Protein AF-0000000072074979 (afdb_homodimer)

Structure (mmCIF, N/CA/C/O backbone):
data_AF-0000000072074979-model_v1
#
loop_
_entity.id
_entity.type
_entity.pdbx_description
1 polymer 'Uncharacterized protein'
#
loop_
_atom_site.group_PDB
_atom_site.id
_atom_site.type_symbol
_atom_site.label_atom_id
_atom_site.label_alt_id
_atom_site.label_comp_id
_atom_site.label_asym_id
_atom_site.label_entity_id
_atom_site.label_seq_id
_atom_site.pdbx_PDB_ins_code
_atom_site.Cartn_x
_atom_site.Cartn_y
_atom_site.Cartn_z
_atom_site.occupancy
_atom_site.B_iso_or_equiv
_atom_site.auth_seq_id
_atom_site.auth_comp_id
_atom_site.auth_asym_id
_atom_site.auth_atom_id
_atom_site.pdbx_PDB_model_num
ATOM 1 N N . MET A 1 1 ? -17.188 6.691 30.625 1 28.88 1 MET A N 1
ATOM 2 C CA . MET A 1 1 ? -17.188 6.203 29.25 1 28.88 1 MET A CA 1
ATOM 3 C C . MET A 1 1 ? -16.266 7.039 28.375 1 28.88 1 MET A C 1
ATOM 5 O O . MET A 1 1 ? -16.344 8.266 28.359 1 28.88 1 MET A O 1
ATOM 9 N N . SER A 1 2 ? -14.969 6.59 28.156 1 29.36 2 SER A N 1
ATOM 10 C CA . SER A 1 2 ? -13.742 7.316 27.859 1 29.36 2 SER A CA 1
ATOM 11 C C . SER A 1 2 ? -13.945 8.289 26.703 1 29.36 2 SER A C 1
ATOM 13 O O . SER A 1 2 ? -14.508 7.918 25.656 1 29.36 2 SER A O 1
ATOM 15 N N . LEU A 1 3 ? -14.141 9.602 26.938 1 30.48 3 LEU A N 1
ATOM 16 C CA . LEU A 1 3 ? -13.922 10.82 26.172 1 30.48 3 LEU A CA 1
ATOM 17 C C . LEU A 1 3 ? -12.789 10.633 25.172 1 30.48 3 LEU A C 1
ATOM 19 O O . LEU A 1 3 ? -11.609 10.609 25.547 1 30.48 3 LEU A O 1
ATOM 23 N N . LEU A 1 4 ? -12.703 9.453 24.531 1 36.72 4 LEU A N 1
ATOM 24 C CA . LEU A 1 4 ? -11.852 9.5 23.344 1 36.72 4 LEU A CA 1
ATOM 25 C C . LEU A 1 4 ? -11.758 10.922 22.797 1 36.72 4 LEU A C 1
ATOM 27 O O . LEU A 1 4 ? -12.734 11.453 22.266 1 36.72 4 LEU A O 1
ATOM 31 N N . THR A 1 5 ? -11.367 11.891 23.625 1 35.44 5 THR A N 1
ATOM 32 C CA . THR A 1 5 ? -10.992 13.289 23.422 1 35.44 5 THR A CA 1
ATOM 33 C C . THR A 1 5 ? -10.508 13.516 21.984 1 35.44 5 THR A C 1
ATOM 35 O O . THR A 1 5 ? -9.633 12.797 21.5 1 35.44 5 THR A O 1
ATOM 38 N N . ASN A 1 6 ? -11.367 13.781 21.078 1 40.66 6 ASN A N 1
ATOM 39 C CA . ASN A 1 6 ? -11.227 14.375 19.75 1 40.66 6 ASN A CA 1
ATOM 40 C C . ASN A 1 6 ? -9.984 15.266 19.672 1 40.66 6 ASN A C 1
ATOM 42 O O . ASN A 1 6 ? -10.07 16.469 19.906 1 40.66 6 ASN A O 1
ATOM 46 N N . GLU A 1 7 ? -9.023 15.062 20.594 1 47.69 7 GLU A N 1
ATOM 47 C CA . GLU A 1 7 ? -7.852 15.898 20.344 1 47.69 7 GLU A CA 1
ATOM 48 C C . GLU A 1 7 ? -7.512 15.953 18.859 1 47.69 7 GLU A C 1
ATOM 50 O O . GLU A 1 7 ? -7.387 14.922 18.203 1 47.69 7 GLU A O 1
ATOM 55 N N . ASN A 1 8 ? -8.164 16.906 18.141 1 56.28 8 ASN A N 1
ATOM 56 C CA . ASN A 1 8 ? -7.93 17.25 16.75 1 56.28 8 ASN A CA 1
ATOM 57 C C . ASN A 1 8 ? -6.449 17.172 16.391 1 56.28 8 ASN A C 1
ATOM 59 O O . ASN A 1 8 ? -5.703 18.141 16.578 1 56.28 8 ASN A O 1
ATOM 63 N N . TYR A 1 9 ? -5.863 16.031 16.75 1 67.31 9 TYR A N 1
ATOM 64 C CA . TYR A 1 9 ? -4.488 15.875 16.281 1 67.31 9 TYR A CA 1
ATOM 65 C C . TYR A 1 9 ? -4.41 15.984 14.758 1 67.31 9 TYR A C 1
ATOM 67 O O . TYR A 1 9 ? -5.312 15.523 14.055 1 67.31 9 TYR A O 1
ATOM 75 N N . ILE A 1 10 ? -3.6 17.047 14.438 1 76.69 10 ILE A N 1
ATOM 76 C CA . ILE A 1 10 ? -3.316 17.156 13.016 1 76.69 10 ILE A CA 1
ATOM 77 C C . ILE A 1 10 ? -2.115 16.281 1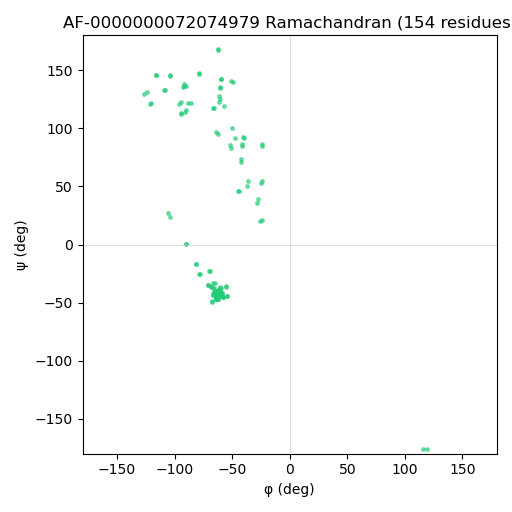2.648 1 76.69 10 ILE A C 1
ATOM 79 O O . ILE A 1 10 ? -1.069 16.359 13.297 1 76.69 10 ILE A O 1
ATOM 83 N N . CYS A 1 11 ? -2.359 15.32 11.688 1 87.12 11 CYS A N 1
ATOM 84 C CA . CYS A 1 11 ? -1.26 14.531 11.148 1 87.12 11 CYS A CA 1
ATOM 85 C C . CYS A 1 11 ? -0.73 15.148 9.859 1 87.12 11 CYS A C 1
ATOM 87 O O . CYS A 1 11 ? -1.502 15.453 8.945 1 87.12 11 CYS A O 1
ATOM 89 N N . THR A 1 12 ? 0.549 15.422 9.961 1 89.62 12 THR A N 1
ATOM 90 C CA . THR A 1 12 ? 1.173 15.992 8.773 1 89.62 12 THR A CA 1
ATOM 91 C C . THR A 1 12 ? 2.01 14.945 8.047 1 89.62 12 THR A C 1
ATOM 93 O O . THR A 1 12 ? 2.549 14.031 8.672 1 89.62 12 THR A O 1
ATOM 96 N N . LEU A 1 13 ? 1.968 15.102 6.777 1 91.25 13 LEU A N 1
ATOM 97 C CA . LEU A 1 13 ? 2.725 14.242 5.875 1 91.25 13 LEU A CA 1
ATOM 98 C C . LEU A 1 13 ? 3.703 15.062 5.039 1 91.25 13 LEU A C 1
ATOM 100 O O . LEU A 1 13 ? 3.307 16.031 4.379 1 91.25 13 LEU A O 1
ATOM 104 N N . SER A 1 14 ? 5.055 14.727 5.145 1 89.38 14 SER A N 1
ATOM 105 C CA . SER A 1 14 ? 6.047 15.453 4.363 1 89.38 14 SER A CA 1
ATOM 106 C C . SER A 1 14 ? 5.824 15.266 2.867 1 89.38 14 SER A C 1
ATOM 108 O O . SER A 1 14 ? 5.062 14.391 2.455 1 89.38 14 SER A O 1
ATOM 110 N N . GLU A 1 15 ? 6.496 16.078 2.078 1 88.62 15 GLU A N 1
ATOM 111 C CA . GLU A 1 15 ? 6.441 15.922 0.626 1 88.62 15 GLU A CA 1
ATOM 112 C 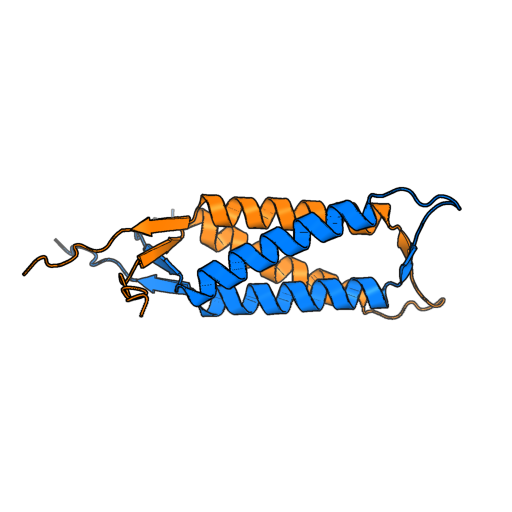C . GLU A 1 15 ? 6.961 14.555 0.192 1 88.62 15 GLU A C 1
ATOM 114 O O . GLU A 1 15 ? 6.383 13.922 -0.691 1 88.62 15 GLU A O 1
ATOM 119 N N . ALA A 1 16 ? 7.996 14.125 0.82 1 90.75 16 ALA A N 1
ATOM 120 C CA . ALA A 1 16 ? 8.547 12.812 0.52 1 90.75 16 ALA A CA 1
ATOM 121 C C . ALA A 1 16 ? 7.543 11.703 0.843 1 90.75 16 ALA A C 1
ATOM 123 O O . ALA A 1 16 ? 7.387 10.758 0.073 1 90.75 16 ALA A O 1
ATOM 124 N N . GLY A 1 17 ? 6.906 11.836 1.969 1 94 17 GLY A N 1
ATOM 125 C CA . GLY A 1 17 ? 5.887 10.875 2.352 1 94 17 GLY A CA 1
ATOM 126 C C . GLY A 1 17 ? 4.711 10.836 1.395 1 94 17 GLY A C 1
ATOM 127 O O . GLY A 1 17 ? 4.219 9.766 1.047 1 94 17 GLY A O 1
ATOM 128 N N . GLU A 1 18 ? 4.316 11.992 0.983 1 93.38 18 GLU A N 1
ATOM 129 C CA . GLU A 1 18 ? 3.207 12.078 0.04 1 93.38 18 GLU A CA 1
ATOM 130 C C . GLU A 1 18 ? 3.559 11.406 -1.286 1 93.38 18 GLU A C 1
ATOM 132 O O . GLU A 1 18 ? 2.756 10.648 -1.838 1 93.38 18 GLU A O 1
ATOM 137 N N . ASN A 1 19 ? 4.707 11.633 -1.791 1 94.06 19 ASN A N 1
ATOM 138 C CA . ASN A 1 19 ? 5.168 11.031 -3.037 1 94.06 19 ASN A CA 1
ATOM 139 C C . ASN A 1 19 ? 5.262 9.516 -2.926 1 94.06 19 ASN A C 1
ATOM 141 O O . ASN A 1 19 ? 4.891 8.797 -3.857 1 94.06 19 ASN A O 1
ATOM 145 N N . ARG A 1 20 ? 5.773 9.055 -1.833 1 96.25 20 ARG A N 1
ATOM 146 C CA . ARG A 1 20 ? 5.855 7.617 -1.591 1 96.25 20 ARG A CA 1
ATOM 147 C C . ARG A 1 20 ? 4.469 6.984 -1.567 1 96.25 20 ARG A C 1
ATOM 149 O O . ARG A 1 20 ? 4.27 5.898 -2.117 1 96.25 20 ARG A O 1
ATOM 156 N N . LEU A 1 21 ? 3.582 7.699 -0.949 1 97.5 21 LEU A N 1
ATOM 157 C CA . LEU A 1 21 ? 2.207 7.215 -0.865 1 97.5 21 LEU A CA 1
ATOM 158 C C . LEU A 1 21 ? 1.588 7.094 -2.254 1 97.5 21 LEU A C 1
ATOM 160 O O . LEU A 1 21 ? 1.012 6.059 -2.592 1 97.5 21 LEU A O 1
ATOM 164 N N . LEU A 1 22 ? 1.756 8.125 -3.055 1 96.75 22 LEU A N 1
ATOM 165 C CA . LEU A 1 22 ? 1.185 8.133 -4.398 1 96.75 22 LEU A CA 1
ATOM 166 C C . LEU A 1 22 ? 1.803 7.043 -5.262 1 96.75 22 LEU A C 1
ATOM 168 O O . LEU A 1 22 ? 1.094 6.348 -5.992 1 96.75 22 LEU A O 1
ATOM 172 N N . ARG A 1 23 ? 3.059 6.887 -5.133 1 97.5 23 ARG A N 1
ATOM 173 C CA . ARG A 1 23 ? 3.758 5.852 -5.887 1 97.5 23 ARG A CA 1
ATOM 174 C C . ARG A 1 23 ? 3.281 4.461 -5.484 1 97.5 23 ARG A C 1
ATOM 176 O O . ARG A 1 23 ? 3.07 3.6 -6.34 1 97.5 23 ARG A O 1
ATOM 183 N N . ALA A 1 24 ? 3.156 4.199 -4.152 1 98.5 24 ALA A N 1
ATOM 184 C CA . ALA A 1 24 ? 2.684 2.906 -3.664 1 98.5 24 ALA A CA 1
ATOM 185 C C . ALA A 1 24 ? 1.269 2.619 -4.16 1 98.5 24 ALA A C 1
ATOM 187 O O . ALA A 1 24 ? 0.961 1.493 -4.559 1 98.5 24 ALA A O 1
ATOM 188 N N . ALA A 1 25 ? 0.421 3.666 -4.148 1 98.5 25 ALA A N 1
ATOM 189 C CA . ALA A 1 25 ? -0.951 3.512 -4.625 1 98.5 25 ALA A CA 1
ATOM 190 C C . ALA A 1 25 ? -0.98 3.158 -6.109 1 98.5 25 ALA A C 1
ATOM 192 O O . ALA A 1 25 ? -1.66 2.213 -6.516 1 98.5 25 ALA A O 1
ATOM 193 N N . GLN A 1 26 ? -0.197 3.914 -6.863 1 98.06 26 GLN A N 1
ATOM 194 C CA . GLN A 1 26 ? -0.139 3.699 -8.305 1 98.06 26 GLN A CA 1
ATOM 195 C C . GLN A 1 26 ? 0.435 2.324 -8.633 1 98.06 26 GLN A C 1
ATOM 197 O O . GLN A 1 26 ? -0.075 1.627 -9.508 1 98.06 26 GLN A O 1
ATOM 202 N N . ALA A 1 27 ? 1.461 2 -8 1 98.38 27 ALA A N 1
ATOM 203 C CA . ALA A 1 27 ? 2.088 0.7 -8.227 1 98.38 27 ALA A CA 1
ATOM 204 C C . ALA A 1 27 ? 1.125 -0.437 -7.898 1 98.38 27 ALA A C 1
ATOM 206 O O . ALA A 1 27 ? 1.076 -1.443 -8.609 1 98.38 27 ALA A O 1
ATOM 207 N N . SER A 1 28 ? 0.359 -0.376 -6.801 1 98.81 28 SER A N 1
ATOM 208 C CA . SER A 1 28 ? -0.59 -1.413 -6.41 1 98.81 28 SER A CA 1
ATOM 209 C C . SER A 1 28 ? -1.695 -1.571 -7.449 1 98.81 28 SER A C 1
ATOM 211 O O . SER A 1 28 ? -2.098 -2.691 -7.766 1 98.81 28 SER A O 1
ATOM 213 N N . GLU A 1 29 ? -2.145 -0.439 -7.98 1 98.25 29 GLU A N 1
ATOM 214 C CA . GLU A 1 29 ? -3.145 -0.471 -9.047 1 98.25 29 GLU A CA 1
ATOM 215 C C . GLU A 1 29 ? -2.596 -1.146 -10.297 1 98.25 29 GLU A C 1
ATOM 217 O O . GLU A 1 29 ? -3.26 -2 -10.891 1 98.25 29 GLU A O 1
ATOM 222 N N . PHE A 1 30 ? -1.448 -0.762 -10.656 1 98 30 PHE A N 1
ATOM 223 C CA . PHE A 1 30 ? -0.793 -1.337 -11.828 1 98 30 PHE A CA 1
ATOM 224 C C . PHE A 1 30 ? -0.636 -2.844 -11.672 1 98 30 PHE A C 1
ATOM 226 O O . PHE A 1 30 ? -0.936 -3.604 -12.594 1 98 30 PHE A O 1
ATOM 233 N N . LEU A 1 31 ? -0.212 -3.344 -10.539 1 97.94 31 LEU A N 1
ATOM 234 C CA . LEU A 1 31 ? 0.001 -4.766 -10.297 1 97.94 31 LEU A CA 1
ATOM 235 C C . LEU A 1 31 ? -1.322 -5.527 -10.32 1 97.94 31 LEU A C 1
ATOM 237 O O . LEU A 1 31 ? -1.394 -6.641 -10.836 1 97.94 31 LEU A O 1
ATOM 241 N N . ALA A 1 32 ? -2.336 -4.918 -9.703 1 97.88 32 ALA A N 1
ATOM 242 C CA . ALA A 1 32 ? -3.658 -5.535 -9.773 1 97.88 32 ALA A CA 1
ATOM 243 C C . ALA A 1 32 ? -4.07 -5.785 -11.227 1 97.88 32 ALA A C 1
ATOM 245 O O . ALA A 1 32 ? -4.531 -6.879 -11.562 1 97.88 32 ALA A O 1
ATOM 246 N N . ASP A 1 33 ? -3.848 -4.812 -12.062 1 96.44 33 ASP A N 1
ATOM 247 C CA . ASP A 1 33 ? -4.242 -4.887 -13.469 1 96.44 33 ASP A CA 1
ATOM 248 C C . ASP A 1 33 ? -3.422 -5.941 -14.211 1 96.44 33 ASP A C 1
ATOM 250 O O . ASP A 1 33 ? -3.973 -6.746 -14.969 1 96.44 33 ASP A O 1
ATOM 254 N N . VAL A 1 34 ? -2.082 -5.887 -14.055 1 94.25 34 VAL A N 1
ATOM 255 C CA . VAL A 1 34 ? -1.184 -6.805 -14.742 1 94.25 34 VAL A CA 1
ATOM 256 C C . VAL A 1 34 ? -1.508 -8.242 -14.344 1 94.25 34 VAL A C 1
ATOM 258 O O . VAL A 1 34 ? -1.474 -9.148 -15.18 1 94.25 34 VAL A O 1
ATOM 261 N N . LEU A 1 35 ? -1.865 -8.492 -13.094 1 94.56 35 LEU A N 1
ATOM 262 C CA . LEU A 1 35 ? -2.139 -9.836 -12.578 1 94.56 35 LEU A CA 1
ATOM 263 C C . LEU A 1 35 ? -3.525 -10.305 -13 1 94.56 35 LEU A C 1
ATOM 265 O O . LEU A 1 35 ? -3.785 -11.508 -13.062 1 94.56 35 LEU A O 1
ATOM 269 N N . ALA A 1 36 ? -4.395 -9.398 -13.258 1 93.56 36 ALA A N 1
ATOM 270 C CA . ALA A 1 36 ? -5.773 -9.734 -13.609 1 93.56 36 ALA A CA 1
ATOM 271 C C . ALA A 1 36 ? -5.883 -10.109 -15.086 1 93.56 36 ALA A C 1
ATOM 273 O O . ALA A 1 36 ? -6.902 -10.648 -15.523 1 93.56 36 ALA A O 1
ATOM 274 N N . VAL A 1 37 ? -4.816 -9.734 -15.859 1 89.12 37 VAL A N 1
ATOM 275 C CA . VAL A 1 37 ? -4.848 -10.047 -17.281 1 89.12 37 VAL A CA 1
ATOM 276 C C . VAL A 1 37 ? -4.805 -11.562 -17.484 1 89.12 37 VAL A C 1
ATOM 278 O O . VAL A 1 37 ? -3.883 -12.227 -17 1 89.12 37 VAL A O 1
ATOM 281 N N . PRO A 1 38 ? -5.934 -12.047 -18.094 1 83.06 38 PRO A N 1
ATOM 282 C CA . PRO A 1 38 ? -5.93 -13.492 -18.359 1 83.06 38 PRO A CA 1
ATOM 283 C C . PRO A 1 38 ? -4.781 -13.922 -19.281 1 83.06 38 PRO A C 1
ATOM 285 O O . PRO A 1 38 ? -4.383 -13.164 -20.172 1 83.06 38 PRO A O 1
ATOM 288 N N . ALA A 1 39 ? -4.168 -15.023 -18.797 1 78.44 39 ALA A N 1
ATOM 289 C CA . ALA A 1 39 ? -3.127 -15.555 -19.672 1 78.44 39 ALA A CA 1
ATOM 290 C C . ALA A 1 39 ? -3.734 -16.359 -20.812 1 78.44 39 ALA A C 1
ATOM 292 O O . ALA A 1 39 ? -4.801 -16.953 -20.672 1 78.44 39 ALA A O 1
ATOM 293 N N . VAL A 1 40 ? -3.045 -16.281 -21.906 1 78.19 40 VAL A N 1
ATOM 294 C CA . VAL A 1 40 ? -3.514 -16.969 -23.109 1 78.19 40 VAL A CA 1
ATOM 295 C C . VAL A 1 40 ? -3.461 -18.469 -22.891 1 78.19 40 VAL A C 1
ATOM 297 O O . VAL A 1 40 ? -4.328 -19.203 -23.375 1 78.19 40 VAL A O 1
ATOM 300 N N . ASN A 1 41 ? -2.518 -18.891 -22.141 1 78.12 41 ASN A N 1
ATOM 301 C CA . ASN A 1 41 ? -2.318 -20.328 -22.047 1 78.12 41 ASN A CA 1
ATOM 302 C C . ASN A 1 41 ? -2.82 -20.875 -20.703 1 78.12 41 ASN A C 1
ATOM 304 O O . ASN A 1 41 ? -2.279 -21.859 -20.188 1 78.12 41 ASN A O 1
ATOM 308 N N . GLY A 1 42 ? -3.838 -20.172 -20.078 1 77.38 42 GLY A N 1
ATOM 309 C CA . GLY A 1 42 ? -4.395 -20.766 -18.859 1 77.38 42 GLY A CA 1
ATOM 310 C C . GLY A 1 42 ? -4.164 -19.922 -17.625 1 77.38 42 GLY A C 1
ATOM 311 O O . GLY A 1 42 ? -3.672 -18.797 -17.719 1 77.38 42 GLY A O 1
ATOM 312 N N . PRO A 1 43 ? -4.629 -20.625 -16.625 1 75.12 43 PRO A N 1
ATOM 313 C CA . PRO A 1 43 ? -4.477 -19.922 -15.359 1 75.12 43 PRO A CA 1
ATOM 314 C C . PRO A 1 43 ? -3.016 -19.641 -15.016 1 75.12 43 PRO A C 1
ATOM 316 O O . PRO A 1 43 ? -2.15 -20.484 -15.219 1 75.12 43 PRO A O 1
ATOM 319 N N . ARG A 1 44 ? -2.828 -18.359 -14.742 1 87.25 44 ARG A N 1
ATOM 320 C CA . ARG A 1 44 ? -1.489 -17.922 -14.359 1 87.25 44 ARG A CA 1
ATOM 321 C C . ARG A 1 44 ? -1.31 -17.969 -12.844 1 87.25 44 ARG A C 1
ATOM 323 O O . ARG A 1 44 ? -2.256 -17.734 -12.094 1 87.25 44 ARG A O 1
ATOM 330 N N . ASN A 1 45 ? -0.164 -18.484 -12.508 1 91 45 ASN A N 1
ATOM 331 C CA . ASN A 1 45 ? 0.207 -18.516 -11.102 1 91 45 ASN A CA 1
ATOM 332 C C . ASN A 1 45 ? 1.442 -17.672 -10.82 1 91 45 ASN A C 1
ATOM 334 O O . ASN A 1 45 ? 2.254 -17.438 -11.719 1 91 45 ASN A O 1
ATOM 338 N N . VAL A 1 46 ? 1.373 -17.125 -9.641 1 92.69 46 VAL A N 1
ATOM 339 C CA . VAL A 1 46 ? 2.549 -16.453 -9.094 1 92.69 46 VAL A CA 1
ATOM 340 C C . VAL A 1 46 ? 3.133 -17.281 -7.953 1 92.69 46 VAL A C 1
ATOM 342 O O . VAL A 1 46 ? 2.393 -17.844 -7.141 1 92.69 46 VAL A O 1
ATOM 345 N N . SER A 1 47 ? 4.473 -17.422 -8.055 1 92.62 47 SER A N 1
ATOM 346 C CA . SER A 1 47 ? 5.074 -18.141 -6.938 1 92.62 47 SER A CA 1
ATOM 347 C C . SER A 1 47 ? 4.812 -17.422 -5.617 1 92.62 47 SER A C 1
ATOM 349 O O . SER A 1 47 ? 4.789 -16.188 -5.566 1 92.62 47 SER A O 1
ATOM 351 N N . ALA A 1 48 ? 4.57 -18.156 -4.555 1 93.56 48 ALA A N 1
ATOM 352 C CA . ALA A 1 48 ? 4.391 -17.547 -3.234 1 93.56 48 ALA A CA 1
ATOM 353 C C . ALA A 1 48 ? 5.582 -16.672 -2.861 1 93.56 48 ALA A C 1
ATOM 355 O O . ALA A 1 48 ? 5.414 -15.625 -2.238 1 93.56 48 ALA A O 1
ATOM 356 N N . GLU A 1 49 ? 6.73 -17.125 -3.283 1 92.69 49 GLU A N 1
ATOM 357 C CA . GLU A 1 49 ? 7.93 -16.328 -3.037 1 92.69 49 GLU A CA 1
ATOM 358 C C . GLU A 1 49 ? 7.867 -14.992 -3.77 1 92.69 49 GLU A C 1
ATOM 360 O O . GLU A 1 49 ? 8.211 -13.953 -3.205 1 92.69 49 GLU A O 1
ATOM 365 N N . GLY A 1 50 ? 7.43 -15.117 -5.031 1 94.56 50 GLY A N 1
ATOM 366 C CA . GLY A 1 50 ? 7.246 -13.898 -5.797 1 94.56 50 GLY A CA 1
ATOM 367 C C . GLY A 1 50 ? 6.207 -12.969 -5.195 1 94.56 50 GLY A C 1
ATOM 368 O O . GLY A 1 50 ? 6.438 -11.766 -5.082 1 94.56 50 GLY A O 1
ATOM 369 N N . ALA A 1 51 ? 5.121 -13.508 -4.754 1 96.62 51 ALA A N 1
ATOM 370 C CA . ALA A 1 51 ? 4.066 -12.719 -4.121 1 96.62 51 ALA A CA 1
ATOM 371 C C . ALA A 1 51 ? 4.543 -12.125 -2.799 1 96.62 51 ALA A C 1
ATOM 373 O O . ALA A 1 51 ? 4.238 -10.977 -2.48 1 96.62 51 ALA A O 1
ATOM 374 N N . ALA A 1 52 ? 5.332 -12.875 -2.064 1 96.56 52 ALA A N 1
ATOM 375 C CA . ALA A 1 52 ? 5.895 -12.398 -0.805 1 96.56 52 ALA A CA 1
ATOM 376 C C . ALA A 1 52 ? 6.805 -11.195 -1.037 1 96.56 52 ALA A C 1
ATOM 378 O O . ALA A 1 52 ? 6.777 -10.227 -0.271 1 96.56 52 ALA A O 1
ATOM 379 N N . ALA A 1 53 ? 7.605 -11.242 -2.117 1 96.75 53 ALA A N 1
ATOM 380 C CA . ALA A 1 53 ? 8.516 -10.148 -2.445 1 96.75 53 ALA A CA 1
ATOM 381 C C . ALA A 1 53 ? 7.746 -8.867 -2.775 1 96.75 53 ALA A C 1
ATOM 383 O O . ALA A 1 53 ? 8.133 -7.781 -2.346 1 96.75 53 ALA A O 1
ATOM 384 N N . ILE A 1 54 ? 6.66 -9.016 -3.496 1 98 54 ILE A N 1
ATOM 385 C CA . ILE A 1 54 ? 5.824 -7.871 -3.844 1 98 54 ILE A CA 1
ATOM 386 C C . ILE A 1 54 ? 5.254 -7.242 -2.576 1 98 54 ILE A C 1
ATOM 388 O O . ILE A 1 54 ? 5.316 -6.027 -2.395 1 98 54 ILE A O 1
ATOM 392 N N . MET A 1 55 ? 4.758 -8.062 -1.671 1 98.5 55 MET A N 1
ATOM 393 C CA . MET A 1 55 ? 4.141 -7.566 -0.444 1 98.5 55 MET A CA 1
ATOM 394 C C . MET A 1 55 ? 5.18 -6.926 0.467 1 98.5 55 MET A C 1
ATOM 396 O O . MET A 1 55 ? 4.898 -5.922 1.127 1 98.5 55 MET A O 1
ATOM 400 N N . ALA A 1 56 ? 6.379 -7.488 0.49 1 98.25 56 ALA A N 1
ATOM 401 C CA . ALA A 1 56 ? 7.453 -6.898 1.29 1 98.25 56 ALA A CA 1
ATOM 402 C C . ALA A 1 56 ? 7.84 -5.523 0.759 1 98.25 56 ALA A C 1
ATOM 404 O O . ALA A 1 56 ? 8.094 -4.602 1.536 1 98.25 56 ALA A O 1
ATOM 405 N N . CYS A 1 57 ? 7.887 -5.43 -0.563 1 98.06 57 CYS A N 1
ATOM 406 C CA . CYS A 1 57 ? 8.195 -4.148 -1.187 1 98.06 57 CYS A CA 1
ATOM 407 C C . CYS A 1 57 ? 7.141 -3.105 -0.847 1 98.06 57 CYS A C 1
ATOM 409 O O . CYS A 1 57 ? 7.473 -1.978 -0.479 1 98.06 57 CYS A O 1
ATOM 411 N N . ILE A 1 58 ? 5.914 -3.482 -0.893 1 98.62 58 ILE A N 1
ATOM 412 C CA . ILE A 1 58 ? 4.82 -2.572 -0.576 1 98.62 58 ILE A CA 1
ATOM 413 C C . ILE A 1 58 ? 4.871 -2.201 0.904 1 98.62 58 ILE A C 1
ATOM 415 O O . ILE A 1 58 ? 4.711 -1.031 1.263 1 98.62 58 ILE A O 1
ATOM 419 N N . ALA A 1 59 ? 5.113 -3.17 1.738 1 98.56 59 ALA A N 1
ATOM 420 C CA . ALA A 1 59 ? 5.211 -2.924 3.174 1 98.56 59 ALA A CA 1
ATOM 421 C C . ALA A 1 59 ? 6.309 -1.907 3.48 1 98.56 59 ALA A C 1
ATOM 423 O O . ALA A 1 59 ? 6.109 -0.997 4.289 1 98.56 59 ALA A O 1
ATOM 424 N N . GLU A 1 60 ? 7.449 -2.084 2.844 1 98.38 60 GLU A N 1
ATOM 425 C CA . GLU A 1 60 ? 8.562 -1.165 3.045 1 98.38 60 GLU A CA 1
ATOM 426 C C . GLU A 1 60 ? 8.203 0.25 2.605 1 98.38 60 GLU A C 1
ATOM 428 O O . GLU A 1 60 ? 8.516 1.222 3.293 1 98.38 60 GLU A O 1
ATOM 433 N N . GLN A 1 61 ? 7.547 0.359 1.481 1 98 61 GLN A N 1
ATOM 434 C CA . GLN A 1 61 ? 7.094 1.659 0.996 1 98 61 GLN A CA 1
ATOM 435 C C . GLN A 1 61 ? 6.121 2.305 1.979 1 98 61 GLN A C 1
ATOM 437 O O . GLN A 1 61 ? 6.242 3.492 2.291 1 98 61 GLN A O 1
ATOM 442 N N . LEU A 1 62 ? 5.215 1.535 2.457 1 98.31 62 LEU A N 1
ATOM 443 C CA . LEU A 1 62 ? 4.191 2.076 3.346 1 98.31 62 LEU A CA 1
ATOM 444 C C . LEU A 1 62 ? 4.785 2.432 4.703 1 98.31 62 LEU A C 1
ATOM 446 O O . LEU A 1 62 ? 4.383 3.42 5.32 1 98.31 62 LEU A O 1
ATOM 450 N N . GLU A 1 63 ? 5.758 1.658 5.18 1 97.69 63 GLU A N 1
ATOM 451 C CA . GLU A 1 63 ? 6.484 2.023 6.391 1 97.69 63 GLU A CA 1
ATOM 452 C C . GLU A 1 63 ? 7.211 3.355 6.215 1 97.69 63 GLU A C 1
ATOM 454 O O . GLU A 1 63 ? 7.254 4.172 7.141 1 97.69 63 G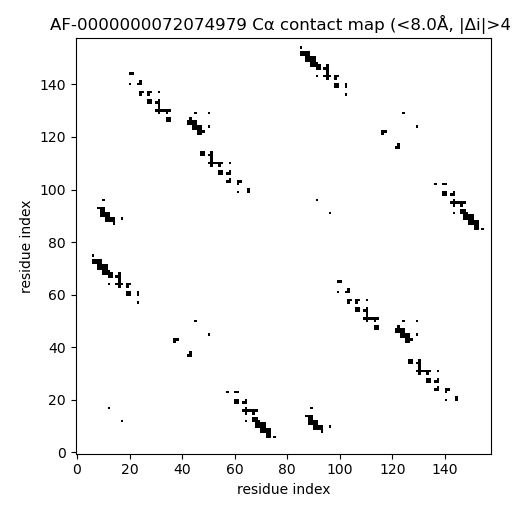LU A O 1
ATOM 459 N N . GLY A 1 64 ? 7.766 3.551 5.051 1 97.62 64 GLY A N 1
ATOM 460 C CA . GLY A 1 64 ? 8.359 4.836 4.727 1 97.62 64 GLY A CA 1
ATOM 461 C C . GLY A 1 64 ? 7.379 5.988 4.809 1 97.62 64 GLY A C 1
ATOM 462 O O . GLY A 1 64 ? 7.711 7.062 5.312 1 97.62 64 GLY A O 1
ATOM 463 N N . VAL A 1 65 ? 6.188 5.805 4.332 1 97.19 65 VAL A N 1
ATOM 464 C CA . VAL A 1 65 ? 5.148 6.828 4.414 1 97.19 65 VAL A CA 1
ATOM 465 C C . VAL A 1 65 ? 4.832 7.121 5.879 1 97.19 65 VAL A C 1
ATOM 467 O O . VAL A 1 65 ? 4.734 8.289 6.273 1 97.19 65 VAL A O 1
ATOM 470 N N . VAL A 1 66 ? 4.711 6.094 6.723 1 96.94 66 VAL A N 1
ATOM 471 C CA . VAL A 1 66 ? 4.371 6.223 8.133 1 96.94 66 VAL A CA 1
ATOM 472 C C . VAL A 1 66 ? 5.445 7.035 8.859 1 96.94 66 VAL A C 1
ATOM 474 O O . VAL A 1 66 ? 5.133 7.898 9.68 1 96.94 66 VAL A O 1
ATOM 477 N N . ARG A 1 67 ? 6.668 6.797 8.469 1 95.5 67 ARG A N 1
ATOM 478 C CA . ARG A 1 67 ? 7.777 7.508 9.109 1 95.5 67 ARG A CA 1
ATOM 479 C C . ARG A 1 67 ? 7.77 8.984 8.727 1 95.5 67 ARG A C 1
ATOM 481 O O . ARG A 1 67 ? 8.266 9.82 9.484 1 95.5 67 ARG A O 1
ATOM 488 N N . GLU A 1 68 ? 7.148 9.266 7.625 1 92.94 68 GLU A N 1
ATOM 489 C CA . GLU A 1 68 ? 7.098 10.633 7.133 1 92.94 68 GLU A CA 1
ATOM 490 C C . GLU A 1 68 ? 5.871 11.367 7.672 1 92.94 68 GLU A C 1
ATOM 492 O O . GLU A 1 68 ? 5.625 12.523 7.312 1 92.94 68 GLU A O 1
ATOM 497 N N . THR A 1 69 ? 5.094 10.664 8.469 1 90.25 69 THR A N 1
ATOM 498 C CA . THR A 1 69 ? 3.943 11.281 9.117 1 90.25 69 THR A CA 1
ATOM 499 C C . THR A 1 69 ? 4.32 11.812 10.5 1 90.25 69 THR A C 1
ATOM 501 O O . THR A 1 69 ? 5.117 11.195 11.203 1 90.25 69 THR A O 1
ATOM 504 N N . SER A 1 70 ? 3.867 13.055 10.836 1 87.06 70 SER A N 1
ATOM 505 C CA . SER A 1 70 ? 4.047 13.641 12.156 1 87.06 70 SER A CA 1
ATOM 506 C C . SER A 1 70 ? 2.715 14.055 12.766 1 87.06 70 SER A C 1
ATOM 508 O O . SER A 1 70 ? 1.797 14.461 12.047 1 87.06 70 SER A O 1
ATOM 510 N N . THR A 1 71 ? 2.52 13.656 14 1 74.38 71 THR A N 1
ATOM 511 C CA . THR A 1 71 ? 1.344 14.117 14.727 1 74.38 71 THR A CA 1
ATOM 512 C C . THR A 1 71 ? 1.65 15.414 15.484 1 74.38 71 THR A C 1
ATOM 514 O O . THR A 1 71 ? 2.648 15.492 16.203 1 74.38 71 THR A O 1
ATOM 517 N N . MET A 1 72 ? 0.927 16.578 15.062 1 63.94 72 MET A N 1
ATOM 518 C CA . MET A 1 72 ? 1.06 17.828 15.82 1 63.94 72 MET A CA 1
ATOM 519 C C . MET A 1 72 ? -0.06 17.953 16.844 1 63.94 72 MET A C 1
ATOM 521 O O . MET A 1 72 ? -1.21 17.609 16.562 1 63.94 72 MET A O 1
ATOM 525 N N . LYS A 1 73 ? 0.312 17.875 18.188 1 61.97 73 LYS A N 1
ATOM 526 C CA . LYS A 1 73 ? -0.657 18.109 19.25 1 61.97 73 LYS A CA 1
ATOM 527 C C 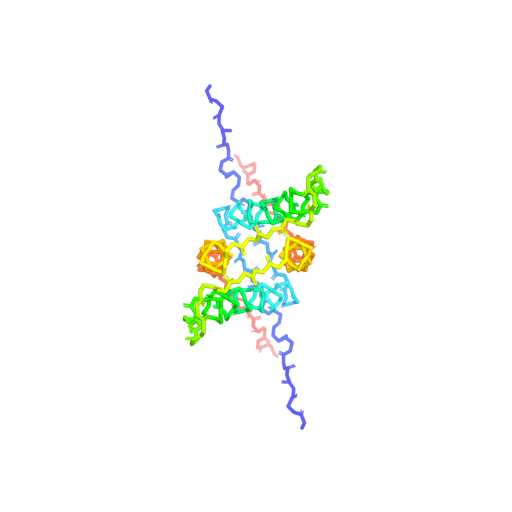. LYS A 1 73 ? -1.2 19.531 19.188 1 61.97 73 LYS A C 1
ATOM 529 O O . LYS A 1 73 ? -0.431 20.5 19.109 1 61.97 73 LYS A O 1
ATOM 534 N N . GLY A 1 74 ? -2.346 19.641 18.516 1 55.78 74 GLY A N 1
ATOM 535 C CA . GLY A 1 74 ? -2.943 20.969 18.609 1 55.78 74 GLY A CA 1
ATOM 536 C C . GLY A 1 74 ? -3.029 21.484 20.031 1 55.78 74 GLY A C 1
ATOM 537 O O . GLY A 1 74 ? -2.998 20.703 20.984 1 55.78 74 GLY A O 1
ATOM 538 N N . ALA A 1 75 ? -2.734 22.875 20.297 1 49.28 75 ALA A N 1
ATOM 539 C CA . ALA A 1 75 ? -2.832 23.594 21.562 1 49.28 75 ALA A CA 1
ATOM 540 C C . ALA A 1 75 ? -4.199 23.391 22.203 1 49.28 75 ALA A C 1
ATOM 542 O O . ALA A 1 75 ? -5.234 23.609 21.562 1 49.28 75 ALA A O 1
ATOM 543 N N . SER A 1 76 ? -4.402 22.281 22.938 1 47.09 76 SER A N 1
ATOM 544 C CA . SER A 1 76 ? -5.574 22.344 23.797 1 47.09 76 SER A CA 1
ATOM 545 C C . SER A 1 76 ? -5.719 23.703 24.453 1 47.09 76 SER A C 1
ATOM 547 O O . SER A 1 76 ? -4.758 24.25 25 1 47.09 76 SER A O 1
ATOM 549 N N . ASN A 1 77 ? -6.457 24.609 23.859 1 40.38 77 ASN A N 1
ATOM 550 C CA . ASN A 1 77 ? -6.84 25.781 24.641 1 40.38 77 ASN A CA 1
ATOM 551 C C . ASN A 1 77 ? -7.25 25.391 26.062 1 40.38 77 ASN A C 1
ATOM 553 O O . ASN A 1 77 ? -8.297 24.781 26.266 1 40.38 77 ASN A O 1
ATOM 557 N N . ASP A 1 78 ? -6.359 25.016 26.828 1 40.5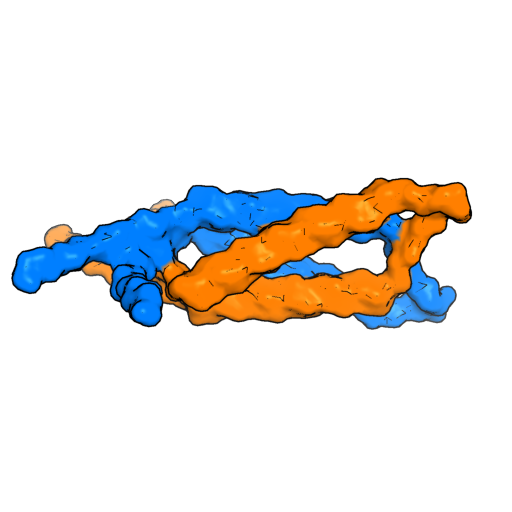6 78 ASP A N 1
ATOM 558 C CA . ASP A 1 78 ? -6.688 25.078 28.25 1 40.56 78 ASP A CA 1
ATOM 559 C C . ASP A 1 78 ? -7.375 26.406 28.594 1 40.56 78 ASP A C 1
ATOM 561 O O . ASP A 1 78 ? -7.453 26.781 29.75 1 40.56 78 ASP A O 1
ATOM 565 N N . ARG A 1 79 ? -8.406 26.891 27.797 1 33.22 79 ARG A N 1
ATOM 566 C CA . ARG A 1 79 ? -9.156 27.891 28.562 1 33.22 79 ARG A CA 1
ATOM 567 C C . ARG A 1 79 ? -10.125 27.219 29.531 1 33.22 79 ARG A C 1
ATOM 569 O O . ARG A 1 79 ? -10.773 26.219 29.188 1 33.22 79 ARG A O 1
ATOM 576 N N . MET B 1 1 ? 15.922 28.984 -14.234 1 29.08 1 MET B N 1
ATOM 577 C CA . MET B 1 1 ? 16.156 27.656 -13.68 1 29.08 1 MET B CA 1
ATOM 578 C C . MET B 1 1 ? 15.133 27.328 -12.594 1 29.08 1 MET B C 1
ATOM 580 O O . MET B 1 1 ? 14.852 28.172 -11.734 1 29.08 1 MET B O 1
ATOM 584 N N . SER B 1 2 ? 14.094 26.484 -12.898 1 29.95 2 SER B N 1
ATOM 585 C CA . SER B 1 2 ? 12.766 26.422 -12.289 1 29.95 2 SER B CA 1
ATOM 586 C C . SER B 1 2 ? 12.852 26.422 -10.766 1 29.95 2 SER B C 1
ATOM 588 O O . SER B 1 2 ? 13.555 25.594 -10.18 1 29.95 2 SER B O 1
ATOM 590 N N . LEU B 1 3 ? 12.812 27.562 -10.078 1 30.53 3 LEU B N 1
ATOM 591 C CA . LEU B 1 3 ? 12.445 27.906 -8.711 1 30.53 3 LEU B CA 1
ATOM 592 C C . LEU B 1 3 ? 11.422 26.922 -8.164 1 30.53 3 LEU B C 1
ATOM 594 O O . LEU B 1 3 ? 10.234 27 -8.516 1 30.53 3 LEU B O 1
ATOM 598 N N . LEU B 1 4 ? 11.531 25.641 -8.539 1 36.97 4 LEU B N 1
ATOM 599 C CA . LEU B 1 4 ? 10.773 24.703 -7.715 1 36.97 4 LEU B CA 1
ATOM 600 C C . LEU B 1 4 ? 10.547 25.266 -6.316 1 36.97 4 LEU B C 1
ATOM 602 O O . LEU B 1 4 ? 11.484 25.359 -5.52 1 36.97 4 LEU B O 1
ATOM 606 N N . THR B 1 5 ? 10.016 26.469 -6.188 1 35.88 5 THR B N 1
ATOM 607 C CA . THR B 1 5 ? 9.492 27.203 -5.043 1 35.88 5 THR B CA 1
ATOM 608 C C . THR B 1 5 ? 9.047 26.25 -3.941 1 35.88 5 THR B C 1
ATOM 610 O O . THR B 1 5 ? 8.266 25.328 -4.191 1 35.88 5 THR B O 1
ATOM 613 N N . ASN B 1 6 ? 9.914 25.812 -3.105 1 41.34 6 ASN B N 1
ATOM 614 C CA . ASN B 1 6 ? 9.758 25.203 -1.791 1 41.34 6 ASN B CA 1
ATOM 615 C C . ASN B 1 6 ? 8.445 25.609 -1.135 1 41.34 6 ASN B C 1
ATOM 617 O O . ASN B 1 6 ? 8.383 26.594 -0.406 1 41.34 6 ASN B O 1
ATOM 621 N N . GLU B 1 7 ? 7.484 26.047 -1.945 1 48.94 7 GLU B N 1
ATOM 622 C CA . GLU B 1 7 ? 6.238 26.297 -1.228 1 48.94 7 GLU B CA 1
ATOM 623 C C . GLU B 1 7 ? 5.949 25.203 -0.209 1 48.94 7 GLU B C 1
ATOM 625 O O . GLU B 1 7 ? 5.973 24.016 -0.546 1 48.94 7 GLU B O 1
ATOM 630 N N . ASN B 1 8 ? 6.535 25.359 1 1 57.66 8 ASN B N 1
ATOM 631 C CA . ASN B 1 8 ? 6.32 24.531 2.18 1 57.66 8 ASN B CA 1
ATOM 632 C C . ASN B 1 8 ? 4.871 24.062 2.287 1 57.66 8 ASN B C 1
ATOM 634 O O . ASN B 1 8 ? 4.016 24.797 2.781 1 57.66 8 ASN B O 1
ATOM 638 N N . TYR B 1 9 ? 4.43 23.422 1.204 1 69 9 TYR B N 1
ATOM 639 C CA . TYR B 1 9 ? 3.094 22.859 1.351 1 69 9 TYR B CA 1
ATOM 640 C C . TYR B 1 9 ? 3.064 21.812 2.469 1 69 9 TYR B C 1
ATOM 642 O O . TYR B 1 9 ? 4.031 21.078 2.662 1 69 9 TYR B O 1
ATOM 650 N N . ILE B 1 10 ? 2.127 22.203 3.381 1 77.5 10 ILE B N 1
ATOM 651 C CA . ILE B 1 10 ? 1.882 21.219 4.426 1 77.5 10 ILE B CA 1
ATOM 652 C C . ILE B 1 10 ? 0.779 20.25 3.98 1 77.5 10 ILE B C 1
ATOM 654 O O . ILE B 1 10 ? -0.29 20.688 3.545 1 77.5 10 ILE B O 1
ATOM 658 N N . CYS B 1 11 ? 1.142 18.922 3.949 1 87.31 11 CYS B N 1
ATOM 659 C CA . CYS B 1 11 ? 0.139 17.891 3.695 1 87.31 11 CYS B CA 1
ATOM 660 C C . CYS B 1 11 ? -0.385 17.297 5 1 87.31 11 CYS B C 1
ATOM 662 O O . CYS B 1 11 ? 0.397 16.875 5.855 1 87.31 11 CYS B O 1
ATOM 664 N N . THR B 1 12 ? -1.692 17.469 5.098 1 89.94 12 THR B N 1
ATOM 665 C CA . THR B 1 12 ? -2.311 16.922 6.305 1 89.94 12 THR B CA 1
ATOM 666 C C . THR B 1 12 ? -3.047 15.625 6 1 89.94 12 THR B C 1
ATOM 668 O O . THR B 1 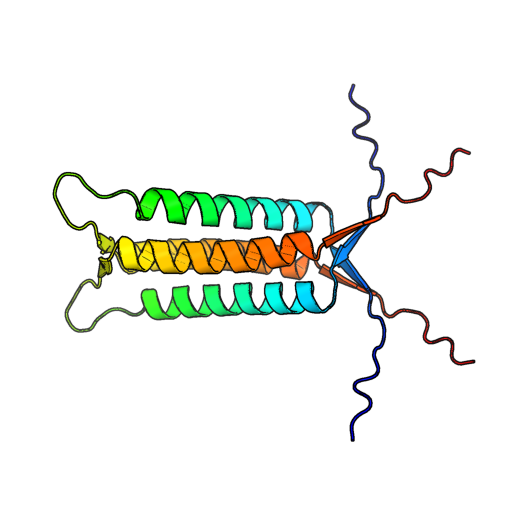12 ? -3.525 15.422 4.883 1 89.94 12 THR B O 1
ATOM 671 N N . LEU B 1 13 ? -2.992 14.797 6.973 1 91.38 13 LEU B N 1
ATOM 672 C CA . LEU B 1 13 ? -3.66 13.508 6.926 1 91.38 13 LEU B CA 1
ATOM 673 C C . LEU B 1 13 ? -4.664 13.367 8.07 1 91.38 13 LEU B C 1
ATOM 675 O O . LEU B 1 13 ? -4.309 13.555 9.234 1 91.38 13 LEU B O 1
ATOM 679 N N . SER B 1 14 ? -5.988 13.133 7.703 1 89.38 14 SER B N 1
ATOM 680 C CA . SER B 1 14 ? -7.008 12.977 8.742 1 89.38 14 SER B CA 1
ATOM 681 C C . SER B 1 14 ? -6.723 11.766 9.617 1 89.38 14 SER B C 1
ATOM 683 O O . SER B 1 14 ? -5.883 10.93 9.273 1 89.38 14 SER B O 1
ATOM 685 N N . GLU B 1 15 ? -7.43 11.672 10.719 1 88.69 15 GLU B N 1
ATOM 686 C CA . GLU B 1 15 ? -7.324 10.508 11.586 1 88.69 15 GLU B CA 1
ATOM 687 C C . GLU B 1 15 ? -7.73 9.234 10.852 1 88.69 15 GLU B C 1
ATOM 689 O O . GLU B 1 15 ? -7.086 8.195 11 1 88.69 15 GLU B O 1
ATOM 694 N N . ALA B 1 16 ? -8.758 9.32 10.078 1 90.88 16 ALA B N 1
ATOM 695 C CA . ALA B 1 16 ? -9.203 8.172 9.289 1 90.88 16 ALA B CA 1
ATOM 696 C C . ALA B 1 16 ? -8.141 7.738 8.289 1 90.88 16 ALA B C 1
ATOM 698 O O . ALA B 1 16 ? -7.895 6.543 8.117 1 90.88 16 ALA B O 1
ATOM 699 N N . GLY B 1 17 ? -7.551 8.711 7.648 1 93.94 17 GLY B N 1
ATOM 700 C CA . GLY B 1 17 ? -6.477 8.422 6.711 1 93.94 17 GLY B CA 1
ATOM 701 C C . GLY B 1 17 ? -5.273 7.773 7.367 1 93.94 17 GLY B C 1
ATOM 702 O O . GLY B 1 17 ? -4.695 6.828 6.82 1 93.94 17 GLY B O 1
ATOM 703 N N . GLU B 1 18 ? -4.938 8.289 8.508 1 93.31 18 GLU B N 1
ATOM 704 C CA . GLU B 1 18 ? -3.807 7.723 9.242 1 93.31 18 GLU B CA 1
ATOM 705 C C . GLU B 1 18 ? -4.07 6.273 9.633 1 93.31 18 GLU B C 1
ATOM 707 O O . GLU B 1 18 ? -3.203 5.414 9.469 1 93.31 18 GLU B O 1
ATOM 712 N N . ASN B 1 19 ? -5.219 5.961 10.102 1 93.88 19 ASN B N 1
ATOM 713 C CA . ASN B 1 19 ? -5.598 4.605 10.484 1 93.88 19 ASN B CA 1
ATOM 714 C C . ASN B 1 19 ? -5.59 3.662 9.281 1 93.88 19 ASN B C 1
ATOM 716 O O . ASN B 1 19 ? -5.145 2.52 9.391 1 93.88 19 ASN B O 1
ATOM 720 N N . ARG B 1 20 ? -6.102 4.121 8.203 1 96.19 20 ARG B N 1
ATOM 721 C CA . ARG B 1 20 ? -6.09 3.33 6.973 1 96.19 20 ARG B CA 1
ATOM 722 C C . ARG B 1 20 ? -4.664 3.018 6.535 1 96.19 20 ARG B C 1
ATOM 724 O O . ARG B 1 20 ? -4.367 1.897 6.113 1 96.19 20 ARG B O 1
ATOM 731 N N . LEU B 1 21 ? -3.842 4.02 6.664 1 97.38 21 LEU B N 1
ATOM 732 C CA . LEU B 1 21 ? -2.439 3.854 6.297 1 97.38 21 LEU B CA 1
ATOM 733 C C . LEU B 1 21 ? -1.774 2.791 7.168 1 97.38 21 LEU B C 1
ATOM 735 O O . LEU B 1 21 ? -1.112 1.888 6.652 1 97.38 21 LEU B O 1
ATOM 739 N N . LEU B 1 22 ? -2.002 2.875 8.461 1 96.56 22 LEU B N 1
ATOM 740 C CA . LEU B 1 22 ? -1.396 1.931 9.391 1 96.56 22 LEU B CA 1
ATOM 741 C C . LEU B 1 22 ? -1.908 0.516 9.141 1 96.56 22 LEU B C 1
ATOM 743 O O . LEU B 1 22 ? -1.131 -0.441 9.148 1 96.56 22 LEU B O 1
ATOM 747 N N . ARG B 1 23 ? -3.145 0.418 8.891 1 97.44 23 ARG B N 1
ATOM 748 C CA . ARG B 1 23 ? -3.746 -0.882 8.617 1 97.44 23 ARG B CA 1
ATOM 749 C C . ARG B 1 23 ? -3.18 -1.483 7.332 1 97.44 23 ARG B C 1
ATOM 751 O O . ARG B 1 23 ? -2.885 -2.68 7.281 1 97.44 23 ARG B O 1
ATOM 758 N N . ALA B 1 24 ? -3.08 -0.656 6.246 1 98.44 24 ALA B N 1
ATOM 759 C CA . ALA B 1 24 ? -2.529 -1.131 4.977 1 98.44 24 ALA B CA 1
ATOM 760 C C . ALA B 1 24 ? -1.083 -1.591 5.145 1 98.44 24 ALA B C 1
ATOM 762 O O . ALA B 1 24 ? -0.685 -2.621 4.598 1 98.44 24 ALA B O 1
ATOM 763 N N . ALA B 1 25 ? -0.314 -0.824 5.945 1 98.44 25 ALA B N 1
ATOM 764 C CA . ALA B 1 25 ? 1.079 -1.183 6.195 1 98.44 25 ALA B CA 1
ATOM 765 C C . ALA B 1 25 ? 1.178 -2.514 6.938 1 98.44 25 ALA B C 1
ATOM 767 O O . ALA B 1 25 ? 1.934 -3.4 6.531 1 98.44 25 ALA B O 1
ATOM 768 N N . GLN B 1 26 ? 0.363 -2.617 7.984 1 98 26 GLN B N 1
ATOM 769 C CA . GLN B 1 26 ? 0.364 -3.83 8.797 1 98 26 GLN B CA 1
ATOM 770 C C . GLN B 1 26 ? -0.101 -5.035 7.984 1 98 26 GLN B C 1
ATOM 772 O O . GLN B 1 26 ? 0.486 -6.117 8.07 1 98 26 GLN B O 1
ATOM 777 N N . ALA B 1 27 ? -1.106 -4.871 7.273 1 98.38 27 ALA B N 1
ATOM 778 C CA . ALA B 1 27 ? -1.631 -5.953 6.445 1 98.38 27 ALA B CA 1
ATOM 779 C C . ALA B 1 27 ? -0.601 -6.402 5.414 1 98.38 27 ALA B C 1
ATOM 781 O O . ALA B 1 27 ? -0.457 -7.598 5.152 1 98.38 27 ALA B O 1
ATOM 782 N N . SER B 1 28 ? 0.115 -5.488 4.754 1 98.81 28 SER B N 1
ATOM 783 C CA . SER B 1 28 ? 1.123 -5.828 3.754 1 98.81 28 SER B CA 1
ATOM 784 C C . SER B 1 28 ? 2.27 -6.621 4.371 1 98.81 28 SER B C 1
ATOM 786 O O . SER B 1 28 ? 2.762 -7.578 3.771 1 98.81 28 SER B O 1
ATOM 788 N N . GLU B 1 29 ? 2.658 -6.211 5.578 1 98.25 29 GLU B N 1
ATOM 789 C CA . GLU B 1 29 ? 3.691 -6.945 6.301 1 98.25 29 GLU B CA 1
ATOM 790 C C . GLU B 1 29 ? 3.234 -8.359 6.633 1 98.25 29 GLU B C 1
ATOM 792 O O . GLU B 1 29 ? 3.975 -9.328 6.418 1 98.25 29 GLU B O 1
ATOM 797 N N . PHE B 1 30 ? 2.068 -8.461 7.129 1 98.06 30 PHE B N 1
ATOM 798 C CA . PHE B 1 30 ? 1.494 -9.758 7.477 1 98.06 30 PHE B CA 1
ATOM 799 C C . PHE B 1 30 ? 1.441 -10.664 6.254 1 98.06 30 PHE B C 1
ATOM 801 O O . PHE B 1 30 ? 1.824 -11.836 6.328 1 98.06 30 PHE B O 1
ATOM 808 N N . LEU B 1 31 ? 1.004 -10.203 5.098 1 97.88 31 LEU B N 1
ATOM 809 C CA . LEU B 1 31 ? 0.89 -10.992 3.877 1 97.88 31 LEU B CA 1
ATOM 810 C C . LEU B 1 31 ? 2.264 -11.422 3.375 1 97.88 31 LEU B C 1
ATOM 812 O O . LEU B 1 31 ? 2.432 -12.547 2.9 1 97.88 31 LEU B O 1
ATOM 816 N N . ALA B 1 32 ? 3.223 -10.492 3.439 1 97.88 32 ALA B N 1
ATOM 817 C CA . ALA B 1 32 ? 4.59 -10.867 3.074 1 97.88 32 ALA B CA 1
ATOM 818 C C . ALA B 1 32 ? 5.062 -12.07 3.879 1 97.88 32 ALA B C 1
ATOM 820 O O . ALA B 1 32 ? 5.621 -13.016 3.32 1 97.88 32 ALA B O 1
ATOM 821 N N . ASP B 1 33 ? 4.785 -12.047 5.16 1 96.44 33 ASP B N 1
ATOM 822 C CA . ASP B 1 33 ? 5.227 -13.102 6.062 1 96.44 33 ASP B CA 1
ATOM 823 C C . ASP B 1 33 ? 4.508 -14.414 5.758 1 96.44 33 ASP B C 1
ATOM 825 O O . ASP B 1 33 ? 5.137 -15.477 5.691 1 96.44 33 ASP B O 1
ATOM 829 N N . VAL B 1 34 ? 3.164 -14.367 5.637 1 94.31 34 VAL B N 1
ATOM 830 C CA . VAL B 1 34 ? 2.357 -15.555 5.398 1 94.31 34 VAL B CA 1
ATOM 831 C C . VAL B 1 34 ? 2.766 -16.203 4.074 1 94.31 34 VAL B C 1
ATOM 833 O O . VAL B 1 34 ? 2.818 -17.422 3.965 1 94.31 34 VAL B O 1
ATOM 836 N N . LEU B 1 35 ? 3.1 -15.414 3.066 1 94.56 35 LEU B N 1
ATOM 837 C CA . LEU B 1 35 ? 3.449 -15.914 1.741 1 94.56 35 LEU B CA 1
ATOM 838 C C . LEU B 1 35 ? 4.875 -16.453 1.72 1 94.56 35 LEU B C 1
ATOM 840 O O . LEU B 1 35 ? 5.219 -17.281 0.875 1 94.56 35 LEU B O 1
ATOM 844 N N . ALA B 1 36 ? 5.684 -15.977 2.594 1 93.5 36 ALA B N 1
ATOM 845 C CA . ALA B 1 36 ? 7.09 -16.359 2.627 1 93.5 36 ALA B CA 1
ATOM 846 C C . ALA B 1 36 ? 7.273 -17.703 3.342 1 93.5 36 ALA B C 1
ATOM 848 O O . ALA B 1 36 ? 8.336 -18.312 3.252 1 93.5 36 ALA B O 1
ATOM 849 N N . VAL B 1 37 ? 6.203 -18.094 4.098 1 88.88 37 VAL B N 1
ATOM 850 C CA . VAL B 1 37 ? 6.301 -19.359 4.824 1 88.88 37 VAL B CA 1
ATOM 851 C C . VAL B 1 37 ? 6.363 -20.516 3.834 1 88.88 37 VAL B C 1
ATOM 853 O O . VAL B 1 37 ? 5.477 -20.688 2.994 1 88.88 37 VAL B O 1
ATOM 856 N N . PRO B 1 38 ? 7.551 -21.234 3.924 1 82.62 38 PRO B N 1
ATOM 857 C CA . PRO B 1 38 ? 7.648 -22.391 3.033 1 82.62 38 PRO B CA 1
ATOM 858 C C . PRO B 1 38 ? 6.555 -23.422 3.291 1 82.62 38 PRO B C 1
ATOM 860 O O . PRO B 1 38 ? 6.129 -23.609 4.434 1 82.62 38 PRO B O 1
ATOM 863 N N . ALA B 1 39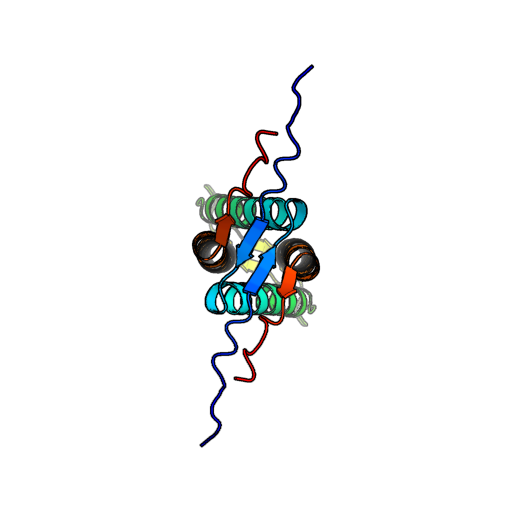 ? 6.016 -23.859 2.125 1 78.31 39 ALA B N 1
ATOM 864 C CA . ALA B 1 39 ? 5.035 -24.938 2.285 1 78.31 39 ALA B CA 1
ATOM 865 C C . ALA B 1 39 ? 5.727 -26.281 2.494 1 78.31 39 ALA B C 1
ATOM 867 O O . ALA B 1 39 ? 6.824 -26.5 1.986 1 78.31 39 ALA B O 1
ATOM 868 N N . VAL B 1 40 ? 5.07 -27.062 3.275 1 77.75 40 VAL B N 1
ATOM 869 C CA . VAL B 1 40 ? 5.609 -28.375 3.596 1 77.75 40 VAL B CA 1
ATOM 870 C C . VAL B 1 40 ? 5.66 -29.234 2.336 1 77.75 40 VAL B C 1
ATOM 872 O O . VAL B 1 40 ? 6.586 -30.031 2.154 1 77.75 40 VAL B O 1
ATOM 875 N N . ASN B 1 41 ? 4.734 -29.031 1.5 1 77.31 41 ASN B N 1
ATOM 876 C CA . ASN B 1 41 ? 4.637 -29.938 0.364 1 77.31 41 ASN B CA 1
ATOM 877 C C . ASN B 1 41 ? 5.16 -29.297 -0.917 1 77.31 41 ASN B C 1
ATOM 879 O O . ASN B 1 41 ? 4.707 -29.625 -2.014 1 77.31 41 ASN B O 1
ATOM 883 N N . GLY B 1 42 ? 6.07 -28.25 -0.787 1 76.75 42 GLY B N 1
ATOM 884 C CA . GLY B 1 42 ? 6.648 -27.719 -2.012 1 76.75 42 GLY B CA 1
ATOM 885 C C . GLY B 1 42 ? 6.328 -26.25 -2.236 1 76.75 42 GLY B C 1
ATOM 886 O O . GLY B 1 42 ? 5.754 -25.594 -1.363 1 76.75 42 GLY B O 1
ATOM 887 N N . PRO B 1 43 ? 6.836 -25.953 -3.402 1 74.25 43 PRO B N 1
ATOM 888 C CA . PRO B 1 43 ? 6.586 -24.547 -3.746 1 74.25 43 PRO B CA 1
ATOM 889 C C . PRO B 1 43 ? 5.098 -24.203 -3.822 1 74.25 43 PRO B C 1
ATOM 891 O O . PRO B 1 43 ? 4.312 -25 -4.355 1 74.25 43 PRO B O 1
ATOM 894 N N . ARG B 1 44 ? 4.809 -23.203 -3.057 1 87.12 44 ARG B N 1
ATOM 895 C CA . ARG B 1 44 ? 3.424 -22.734 -3.043 1 87.12 44 ARG B CA 1
ATOM 896 C C . ARG B 1 44 ? 3.197 -21.656 -4.105 1 87.12 44 ARG B C 1
ATOM 898 O O . ARG B 1 44 ? 4.098 -20.859 -4.398 1 87.12 44 ARG B O 1
ATOM 905 N N . ASN B 1 45 ? 2.084 -21.828 -4.75 1 91.06 45 ASN B N 1
ATOM 906 C CA . ASN B 1 45 ? 1.667 -20.844 -5.742 1 91.06 45 ASN B CA 1
ATOM 907 C C . ASN B 1 45 ? 0.37 -20.156 -5.332 1 91.06 45 ASN B C 1
ATOM 909 O O . ASN B 1 45 ? -0.423 -20.719 -4.574 1 91.06 45 ASN B O 1
ATOM 913 N N . VAL B 1 46 ? 0.369 -18.906 -5.738 1 92.69 46 VAL B N 1
ATOM 914 C CA . VAL B 1 46 ? -0.866 -18.141 -5.637 1 92.69 46 VAL B CA 1
ATOM 915 C C . VAL B 1 46 ? -1.434 -17.891 -7.031 1 92.69 46 VAL B C 1
ATOM 917 O O . VAL B 1 46 ? -0.686 -17.594 -7.969 1 92.69 46 VAL B O 1
ATOM 920 N N . SER B 1 47 ? -2.752 -18.156 -7.105 1 92.62 47 SER B N 1
ATOM 921 C CA . SER B 1 47 ? -3.346 -17.859 -8.406 1 92.62 47 SER B CA 1
ATOM 922 C C . SER B 1 47 ? -3.176 -16.375 -8.758 1 92.62 47 SER B C 1
ATOM 924 O O . SER B 1 47 ? -3.238 -15.516 -7.883 1 92.62 47 SER B O 1
ATOM 926 N N . ALA B 1 48 ? -2.934 -16.062 -10 1 93.69 48 ALA B N 1
ATOM 927 C CA . ALA B 1 48 ? -2.84 -14.68 -10.445 1 93.69 48 ALA B CA 1
ATOM 928 C C . ALA B 1 48 ? -4.098 -13.898 -10.078 1 93.69 48 ALA B C 1
ATOM 930 O O . ALA B 1 48 ? -4.023 -12.727 -9.711 1 93.69 48 ALA B O 1
ATOM 931 N N . GLU B 1 49 ? -5.199 -14.602 -10.164 1 92.69 49 GLU B N 1
ATOM 932 C CA . GLU B 1 49 ? -6.457 -13.969 -9.781 1 92.69 49 GLU B CA 1
ATOM 933 C C . GLU B 1 49 ? -6.457 -13.602 -8.297 1 92.69 49 GLU B C 1
ATOM 935 O O . GLU B 1 49 ? -6.883 -12.508 -7.922 1 92.69 49 GLU B O 1
ATOM 940 N N . GLY B 1 50 ? -5.965 -14.578 -7.523 1 94.62 50 GLY B N 1
ATOM 941 C CA . GLY B 1 50 ? -5.84 -14.305 -6.102 1 94.62 50 GLY B CA 1
ATOM 942 C C . GLY B 1 50 ? -4.883 -13.164 -5.793 1 94.62 50 GLY B C 1
ATOM 943 O O . GLY B 1 50 ? -5.199 -12.289 -4.992 1 94.62 50 GLY B O 1
ATOM 944 N N . ALA B 1 51 ? -3.779 -13.133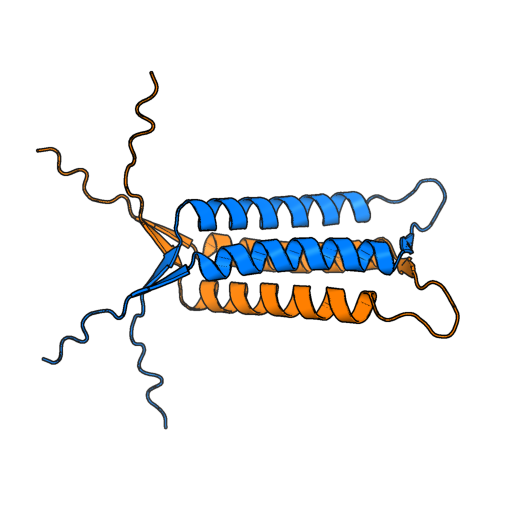 -6.465 1 96.62 51 ALA B N 1
ATOM 945 C CA . ALA B 1 51 ? -2.801 -12.062 -6.277 1 96.62 51 ALA B CA 1
ATOM 946 C C . ALA B 1 51 ? -3.355 -10.719 -6.75 1 96.62 51 ALA B C 1
ATOM 948 O O . ALA B 1 51 ? -3.139 -9.688 -6.105 1 96.62 51 ALA B O 1
ATOM 949 N N . ALA B 1 52 ? -4.113 -10.734 -7.824 1 96.56 52 ALA B N 1
ATOM 950 C CA . ALA B 1 52 ? -4.746 -9.516 -8.328 1 96.56 52 ALA B CA 1
ATOM 951 C C . ALA B 1 52 ? -5.734 -8.945 -7.316 1 96.56 52 ALA B C 1
ATOM 953 O O . ALA B 1 52 ? -5.797 -7.73 -7.121 1 96.56 52 ALA B O 1
ATOM 954 N N . ALA B 1 53 ? -6.5 -9.836 -6.637 1 96.75 53 ALA B N 1
ATOM 955 C CA . ALA B 1 53 ? -7.473 -9.406 -5.637 1 96.75 53 ALA B CA 1
ATOM 956 C C . ALA B 1 53 ? -6.781 -8.742 -4.449 1 96.75 53 ALA B C 1
ATOM 958 O O . ALA B 1 53 ? -7.25 -7.719 -3.943 1 96.75 53 ALA B O 1
ATOM 959 N N . ILE B 1 54 ? -5.66 -9.289 -4.043 1 98 54 ILE B N 1
ATOM 960 C CA . ILE B 1 54 ? -4.895 -8.719 -2.941 1 98 54 ILE B CA 1
ATOM 961 C C . ILE B 1 54 ? -4.406 -7.32 -3.318 1 98 54 ILE B C 1
ATOM 963 O O . ILE B 1 54 ? -4.559 -6.375 -2.543 1 98 54 ILE B O 1
ATOM 967 N N . MET B 1 55 ? -3.885 -7.176 -4.527 1 98.5 55 MET B N 1
ATOM 968 C CA . MET B 1 55 ? -3.344 -5.891 -4.969 1 98.5 55 MET B CA 1
ATOM 969 C C . MET B 1 55 ? -4.457 -4.863 -5.141 1 98.5 55 MET B C 1
ATOM 971 O O . MET B 1 55 ? -4.27 -3.684 -4.84 1 98.5 55 MET B O 1
ATOM 975 N N . ALA B 1 56 ? -5.621 -5.301 -5.602 1 98.31 56 ALA B N 1
ATOM 976 C CA . ALA B 1 56 ? -6.754 -4.391 -5.738 1 98.31 56 ALA B CA 1
ATOM 977 C C . ALA B 1 56 ? -7.219 -3.885 -4.379 1 98.31 56 ALA B C 1
ATOM 979 O O . ALA B 1 56 ? -7.566 -2.711 -4.23 1 98.31 56 ALA B O 1
ATOM 980 N N . CYS B 1 57 ? -7.227 -4.801 -3.426 1 98.06 57 CYS B N 1
ATOM 981 C CA . CYS B 1 57 ? -7.605 -4.418 -2.068 1 98.06 57 CYS B CA 1
ATOM 982 C C . CYS B 1 57 ? -6.633 -3.396 -1.498 1 98.06 57 CYS B C 1
ATOM 984 O O . CYS B 1 57 ? -7.047 -2.389 -0.924 1 98.06 57 CYS B O 1
ATOM 986 N N . ILE B 1 58 ? -5.383 -3.602 -1.704 1 98.56 58 ILE B N 1
ATOM 987 C CA . ILE B 1 58 ? -4.363 -2.682 -1.215 1 98.56 58 ILE B CA 1
ATOM 988 C C . ILE B 1 58 ? -4.484 -1.343 -1.938 1 98.56 58 ILE B C 1
ATOM 990 O O . ILE B 1 58 ? -4.418 -0.283 -1.312 1 98.56 58 ILE B O 1
ATOM 994 N N . ALA B 1 59 ? -4.684 -1.396 -3.217 1 98.62 59 ALA B N 1
ATOM 995 C CA . ALA B 1 59 ? -4.848 -0.176 -4.004 1 98.62 59 ALA B CA 1
ATOM 996 C C . ALA B 1 59 ? -6.016 0.656 -3.492 1 98.62 59 ALA B C 1
ATOM 998 O O . ALA B 1 59 ? -5.906 1.877 -3.355 1 98.62 59 ALA B O 1
ATOM 999 N N . GLU B 1 60 ? -7.129 -0.006 -3.232 1 98.38 60 GLU B N 1
ATOM 1000 C CA . GLU B 1 60 ? -8.312 0.68 -2.721 1 98.38 60 GLU B CA 1
ATOM 1001 C C . GLU B 1 60 ? -8.031 1.326 -1.367 1 98.38 60 GLU B C 1
ATOM 1003 O O . GLU B 1 60 ? -8.438 2.463 -1.119 1 98.38 60 GLU B O 1
ATOM 1008 N N . GLN B 1 61 ? -7.348 0.622 -0.501 1 98 61 GLN B N 1
ATOM 1009 C CA . GLN B 1 61 ? -6.973 1.165 0.8 1 98 61 GLN B CA 1
ATOM 1010 C C . GLN B 1 61 ? -6.078 2.393 0.646 1 98 61 GLN B C 1
ATOM 1012 O O . GLN B 1 61 ? -6.293 3.41 1.308 1 98 61 GLN B O 1
ATOM 1017 N N . LEU B 1 62 ? -5.133 2.283 -0.224 1 98.38 62 LEU B N 1
ATOM 1018 C CA . LEU B 1 62 ? -4.18 3.375 -0.394 1 98.38 62 LEU B CA 1
ATOM 1019 C C . LEU B 1 62 ? -4.84 4.574 -1.063 1 98.38 62 LEU B C 1
ATOM 1021 O O . LEU B 1 62 ? -4.531 5.723 -0.736 1 98.38 62 LEU B O 1
ATOM 1025 N N . GLU B 1 63 ? -5.773 4.34 -1.982 1 97.69 63 GLU B N 1
ATOM 1026 C CA . GLU B 1 63 ? -6.562 5.426 -2.553 1 97.69 63 GLU B CA 1
ATOM 1027 C C . GLU B 1 63 ? -7.379 6.137 -1.477 1 97.69 63 GLU B C 1
ATOM 1029 O O . GLU B 1 63 ? -7.512 7.363 -1.497 1 97.69 63 GLU B O 1
ATOM 1034 N N . GLY B 1 64 ? -7.914 5.375 -0.567 1 97.69 64 GLY B N 1
ATOM 1035 C CA . GLY B 1 64 ? -8.594 5.953 0.582 1 97.69 64 GLY B CA 1
ATOM 1036 C C . GLY B 1 64 ? -7.695 6.855 1.411 1 97.69 64 GLY B C 1
ATOM 1037 O O . GLY B 1 64 ? -8.117 7.926 1.852 1 97.69 64 GLY B O 1
ATOM 1038 N N . VAL B 1 65 ? -6.484 6.457 1.625 1 97.19 65 VAL B N 1
ATOM 1039 C CA . VAL B 1 65 ? -5.527 7.277 2.359 1 97.19 65 VAL B CA 1
ATOM 1040 C C . VAL B 1 65 ? -5.281 8.586 1.604 1 97.19 65 VAL B C 1
ATOM 1042 O O . VAL B 1 65 ? -5.285 9.664 2.201 1 97.19 65 VAL B O 1
ATOM 1045 N N . VAL B 1 66 ? -5.105 8.523 0.283 1 96.88 66 VAL B N 1
ATOM 1046 C CA . VAL B 1 66 ? -4.82 9.68 -0.562 1 96.88 66 VAL B CA 1
ATOM 1047 C C . VAL B 1 66 ? -5.973 10.672 -0.48 1 96.88 66 VAL B C 1
ATOM 1049 O O . VAL B 1 66 ? -5.75 11.883 -0.384 1 96.88 66 VAL B O 1
ATOM 1052 N N . ARG B 1 67 ? -7.156 10.156 -0.44 1 95.62 67 ARG B N 1
ATOM 1053 C CA . ARG B 1 67 ? -8.328 11.023 -0.381 1 95.62 67 ARG B CA 1
ATOM 1054 C C . ARG B 1 67 ? -8.422 11.734 0.963 1 95.62 67 ARG B C 1
ATOM 1056 O O . ARG B 1 67 ? -9 12.82 1.06 1 95.62 67 ARG B O 1
ATOM 1063 N N . GLU B 1 68 ? -7.785 11.148 1.944 1 92.94 68 GLU B N 1
ATOM 1064 C CA . GLU B 1 68 ? -7.816 11.711 3.291 1 92.94 68 GLU B CA 1
ATOM 1065 C C . GLU B 1 68 ? -6.664 12.688 3.51 1 92.94 68 GLU B C 1
ATOM 1067 O O . GLU B 1 68 ? -6.477 13.203 4.613 1 92.94 68 GLU B O 1
ATOM 1072 N N . THR B 1 69 ? -5.867 12.859 2.465 1 90.44 69 THR B N 1
ATOM 1073 C CA . THR B 1 69 ? -4.793 13.844 2.523 1 90.44 69 THR B CA 1
ATOM 1074 C C . THR B 1 69 ? -5.266 15.188 1.98 1 90.44 69 THR B C 1
ATOM 1076 O O . THR B 1 69 ? -6.066 15.242 1.045 1 90.44 69 THR B O 1
ATOM 1079 N N . SER B 1 70 ? -4.863 16.297 2.676 1 87.5 70 SER B N 1
ATOM 1080 C CA . SER B 1 70 ? -5.133 17.656 2.217 1 87.5 70 SER B CA 1
ATOM 1081 C C . SER B 1 70 ? -3.85 18.484 2.148 1 87.5 70 SER B C 1
ATOM 1083 O O . SER B 1 70 ? -2.945 18.297 2.967 1 87.5 70 SER B O 1
ATOM 1085 N N . THR B 1 71 ? -3.664 19.109 1.03 1 75.44 71 THR B N 1
ATOM 1086 C CA . THR B 1 71 ? -2.547 20.031 0.908 1 75.44 71 THR B CA 1
ATOM 1087 C C . THR B 1 71 ? -2.973 21.453 1.292 1 75.44 71 THR B C 1
ATOM 1089 O O . THR B 1 71 ? -3.979 21.969 0.789 1 75.44 71 THR B O 1
ATOM 1092 N N . MET B 1 72 ? -2.373 22 2.451 1 64.88 72 MET B N 1
ATOM 1093 C CA . MET B 1 72 ? -2.615 23.406 2.805 1 64.88 72 MET B CA 1
ATOM 1094 C C . MET B 1 72 ? -1.518 24.297 2.25 1 64.88 72 MET B C 1
ATOM 1096 O O . MET B 1 72 ? -0.338 23.953 2.293 1 64.88 72 MET B O 1
ATOM 1100 N N . LYS B 1 73 ? -1.891 25.188 1.262 1 62.38 73 LYS B N 1
ATOM 1101 C CA . LYS B 1 73 ? -0.957 26.188 0.746 1 62.38 73 LYS B CA 1
ATOM 1102 C C . LYS B 1 73 ? -0.564 27.172 1.831 1 62.38 73 LYS B C 1
ATOM 1104 O O . LYS B 1 73 ? -1.428 27.734 2.508 1 62.38 73 LYS B O 1
ATOM 1109 N N . GLY B 1 74 ? 0.575 26.891 2.434 1 56.12 74 GLY B N 1
ATOM 1110 C CA . GLY B 1 74 ? 1.029 27.922 3.352 1 56.12 74 GLY B CA 1
ATOM 1111 C C . GLY B 1 74 ? 1.043 29.312 2.729 1 56.12 74 GLY B C 1
ATOM 1112 O O . GLY B 1 74 ? 1.085 29.453 1.505 1 56.12 74 GLY B O 1
ATOM 1113 N N . ALA B 1 75 ? 0.62 30.422 3.539 1 50.47 75 ALA B N 1
ATOM 1114 C CA . ALA B 1 75 ? 0.623 31.844 3.172 1 50.47 75 ALA B CA 1
ATOM 1115 C C . ALA B 1 75 ? 1.991 32.281 2.646 1 50.47 75 ALA B C 1
ATOM 1117 O O . ALA B 1 75 ? 3.018 31.984 3.271 1 50.47 75 ALA B O 1
ATOM 1118 N N . SER B 1 76 ? 2.26 32.094 1.354 1 48.12 76 SER B N 1
ATOM 1119 C CA . SER B 1 76 ? 3.414 32.844 0.865 1 48.12 76 SER B CA 1
ATOM 1120 C C . SER B 1 76 ? 3.459 34.25 1.467 1 48.12 76 SER B C 1
ATOM 1122 O O . SER B 1 76 ? 2.441 34.938 1.506 1 48.12 76 SER B O 1
ATOM 1124 N N . ASN B 1 77 ? 4.133 34.438 2.57 1 40.5 77 ASN B N 1
ATOM 1125 C CA . ASN B 1 77 ? 4.402 35.844 2.914 1 40.5 77 ASN B CA 1
ATOM 1126 C C . ASN B 1 77 ? 4.812 36.656 1.688 1 40.5 77 ASN B C 1
ATOM 1128 O O . ASN B 1 77 ? 5.902 36.438 1.146 1 40.5 77 ASN B O 1
ATOM 1132 N N . ASP B 1 78 ? 3.936 36.938 0.881 1 41.56 78 ASP B N 1
ATOM 1133 C CA . ASP B 1 78 ? 4.211 38.062 -0.034 1 41.56 78 ASP B CA 1
ATOM 1134 C C . ASP B 1 78 ? 4.84 39.25 0.704 1 41.56 78 ASP B C 1
ATOM 1136 O O . ASP B 1 78 ? 4.461 40.375 0.478 1 41.56 78 ASP B O 1
ATOM 1140 N N . ARG B 1 79 ? 5.875 39.031 1.597 1 33.78 79 ARG B N 1
ATOM 1141 C CA . ARG B 1 79 ? 6.555 40.312 1.836 1 33.78 79 ARG B CA 1
ATOM 1142 C C . ARG B 1 79 ? 7.512 40.656 0.697 1 33.78 79 ARG B C 1
ATOM 1144 O O . ARG B 1 79 ? 8.203 39.75 0.181 1 33.78 79 ARG B O 1
#

Organism: Scandinavium goeteborgense (NCBI:txid1851514)

Secondary structure (DSSP, 8-state):
--------PEEEE-HHHHHHHHHHHHHHHHHHHHHHSPBTTB--EEEHHHHHHHHHHHHHHHHHHHHTEEEE-------/--------PEEEE-HHHHHHHHHHHHHHHHHHHHHHSPBTTB--EEEHHHHHHHHHHHHHHHHHHHHTEEEE-------

Radius of gyration: 19.72 Å; Cα contacts (8 Å, |Δi|>4): 219; chains: 2; bounding box: 33×70×52 Å

Sequence (158 aa):
MSLLTNENYICTLSEAGENRLLRAAQASEFLADVLAVPAVNGPRNVSAEGAAAIMACIAEQLEGVVRETSTMKGASNDRMSLLTNENYICTLSEAGENRLLRAAQASEFLADVLAVPAVNGPRNVSAEGAAAIMACIAEQLEGVVRETSTMKGASNDR

Nearest PDB structures (foldseek):
  8i7r-assembly1_F9  TM=6.108E-01  e=4.959E+00  Mus musculus
  3r84-assembly11_V  TM=3.471E-01  e=8.583E+00  Saccharomyces cerevisiae
  8i7r-assembly1_F9  TM=6.107E-01  e=4.997E+00  Mus musculus
  3r84-assembly11_V  TM=3.471E-01  e=8.641E+00  Saccharomyces cerevisiae

pLDDT: mean 82.59, std 21.17, range [28.88, 98.81]

Foldseek 3Di:
DDCPPCQVWDKDADPVLVVLVVVLVVVVVVVVVVQPDDDPVDDDDDDPVRVVVVVVVSVVSNVVSVVRMDTDRPPPPPD/DPCPPCQVWDKDADPVLVVLVVVLVVVVVVVVVVQPDDDPVDDDDDDPVRVVVVVVVSVVSNVVSVVRMDTDRPPPPPD

Solvent-accessible surface area (backbone atoms only — not comparable to full-atom values): 8517 Å² total; per-residue (Å²): 130,85,72,76,66,78,67,68,52,45,27,33,32,41,69,68,18,50,53,41,45,52,51,52,27,51,51,26,43,51,48,14,52,63,35,54,50,79,47,92,88,42,90,49,69,35,47,21,60,58,53,12,52,53,25,42,52,49,18,54,47,41,49,50,26,57,69,33,43,43,78,44,79,56,81,71,72,81,117,128,87,71,75,68,76,66,65,55,46,28,34,32,41,67,67,18,49,52,41,46,52,49,53,27,50,50,25,43,52,49,14,53,63,35,55,52,80,47,92,90,39,90,49,68,36,46,20,61,57,52,14,51,54,25,43,52,50,18,53,46,40,47,49,26,56,70,32,44,43,78,45,78,55,80,72,74,82,119